Protein AF-A0A246GER0-F1 (afdb_monomer_lite)

Radius of gyration: 21.99 Å; chains: 1; bounding box: 50×28×62 Å

Secondary structure (DSSP, 8-state):
----SS--S-EEEEEEETTEEEEEEEEE-SSEEEEEEEEEEE-HHHHHHS--S-EEEEEEEEEEEEEEEEEEETTEEEEEEEEEEEEEEEEEEEPTTS--EEEEEEEEEEEEEEEEEEEE-TTS-EEEEEEEEEEEE--EEEEEEE--

Structure (mmCIF, N/CA/C/O backbone):
data_AF-A0A246GER0-F1
#
_entry.id   AF-A0A246GER0-F1
#
loop_
_atom_site.group_PDB
_atom_site.id
_atom_site.type_symbol
_atom_site.label_atom_id
_atom_site.label_alt_id
_atom_site.label_comp_id
_atom_site.label_asym_id
_atom_site.label_entity_id
_atom_site.label_seq_id
_atom_site.pdbx_PDB_ins_code
_atom_site.Cartn_x
_atom_site.Cartn_y
_atom_site.Cartn_z
_atom_site.occupancy
_atom_site.B_iso_or_equiv
_atom_site.auth_seq_id
_atom_site.auth_comp_id
_atom_site.auth_asym_id
_atom_site.auth_atom_id
_atom_site.pdbx_PDB_model_num
ATOM 1 N N . MET A 1 1 ? -10.339 4.337 -1.062 1.00 47.06 1 MET A N 1
ATOM 2 C CA . MET A 1 1 ? -11.388 3.747 -0.184 1.00 47.06 1 MET A CA 1
ATOM 3 C C . MET A 1 1 ? -12.325 4.827 0.354 1.00 47.06 1 MET A C 1
ATOM 5 O O . MET A 1 1 ? -11.843 5.894 0.707 1.00 47.06 1 MET A O 1
ATOM 9 N N . ASN A 1 2 ? -13.635 4.566 0.459 1.00 34.75 2 ASN A N 1
ATOM 10 C CA . ASN A 1 2 ? -14.576 5.517 1.072 1.00 34.75 2 ASN A CA 1
ATOM 11 C C . ASN A 1 2 ? -14.406 5.589 2.602 1.00 34.75 2 ASN A C 1
ATOM 13 O O . ASN A 1 2 ? -14.279 4.571 3.288 1.00 34.75 2 ASN A O 1
ATOM 17 N N . THR A 1 3 ? -14.441 6.804 3.150 1.00 39.03 3 THR A N 1
ATOM 18 C CA . THR A 1 3 ? -14.291 7.138 4.579 1.00 39.03 3 THR A CA 1
ATOM 19 C C . THR A 1 3 ? -15.618 7.072 5.345 1.00 39.03 3 THR A C 1
ATOM 21 O O . THR A 1 3 ? -15.909 7.913 6.194 1.00 39.03 3 THR A O 1
ATOM 24 N N . ILE A 1 4 ? -16.426 6.040 5.096 1.00 48.38 4 ILE A N 1
ATOM 25 C CA . ILE A 1 4 ? -17.645 5.786 5.876 1.00 48.38 4 ILE A CA 1
ATOM 26 C C . ILE A 1 4 ? -17.299 5.441 7.337 1.00 48.38 4 ILE A C 1
ATOM 28 O O . ILE A 1 4 ? -16.250 4.853 7.635 1.00 48.38 4 ILE A O 1
ATOM 32 N N . ASN A 1 5 ? -18.146 5.884 8.274 1.00 50.59 5 ASN A N 1
ATOM 33 C CA . ASN A 1 5 ? -17.900 5.758 9.718 1.00 50.59 5 ASN A CA 1
ATOM 34 C C . ASN A 1 5 ? -17.999 4.318 10.228 1.00 50.59 5 ASN A C 1
ATOM 36 O O . ASN A 1 5 ? -17.394 4.000 11.251 1.00 50.59 5 ASN A O 1
ATOM 40 N N . GLU A 1 6 ? -18.686 3.452 9.492 1.00 52.78 6 GLU A N 1
ATOM 41 C CA . GLU A 1 6 ? -18.837 2.041 9.799 1.00 52.78 6 GLU A CA 1
ATOM 42 C C . GLU A 1 6 ? -18.566 1.229 8.530 1.00 52.78 6 GLU A C 1
ATOM 44 O O . GLU A 1 6 ? -19.049 1.577 7.457 1.00 52.78 6 GLU A O 1
ATOM 49 N N . ALA A 1 7 ? -17.741 0.183 8.622 1.00 52.88 7 ALA A N 1
ATOM 50 C CA . ALA A 1 7 ? -17.635 -0.782 7.533 1.00 52.88 7 ALA A CA 1
ATOM 51 C C . ALA A 1 7 ? -18.950 -1.572 7.493 1.00 52.88 7 ALA A C 1
ATOM 53 O O . ALA A 1 7 ? -19.329 -2.166 8.506 1.00 52.88 7 ALA A O 1
ATOM 54 N N . GLU A 1 8 ? -19.661 -1.530 6.367 1.00 57.53 8 GLU A N 1
ATOM 55 C CA . GLU A 1 8 ? -21.028 -2.049 6.321 1.00 57.53 8 GLU A CA 1
ATOM 56 C C . GLU A 1 8 ? -21.084 -3.575 6.443 1.00 57.53 8 GLU A C 1
ATOM 58 O O . GLU A 1 8 ? -21.899 -4.058 7.218 1.00 57.53 8 GLU A O 1
ATOM 63 N N . ILE A 1 9 ? -20.212 -4.361 5.803 1.00 64.12 9 ILE A N 1
ATOM 64 C CA . ILE A 1 9 ? -20.283 -5.839 5.834 1.00 64.12 9 ILE A CA 1
ATOM 65 C C . ILE A 1 9 ? -18.871 -6.429 5.646 1.00 64.12 9 ILE A C 1
ATOM 67 O O . ILE A 1 9 ? -17.989 -5.762 5.093 1.00 64.12 9 ILE A O 1
ATOM 71 N N . GLU A 1 10 ? -18.625 -7.660 6.119 1.00 81.62 10 GLU A N 1
ATOM 72 C CA . GLU A 1 10 ? -17.451 -8.425 5.678 1.00 81.62 10 GLU A CA 1
ATOM 73 C C . GLU A 1 10 ? -17.445 -8.520 4.149 1.00 81.62 10 GLU A C 1
ATOM 75 O O . GLU A 1 10 ? -18.441 -8.891 3.532 1.00 81.62 10 GLU A O 1
ATOM 80 N N . LYS A 1 11 ? -16.324 -8.164 3.525 1.00 86.00 11 LYS A N 1
ATOM 81 C CA . LYS A 1 11 ? -16.230 -8.082 2.067 1.00 86.00 11 LYS A CA 1
ATOM 82 C C . LYS A 1 11 ? -14.901 -8.632 1.603 1.00 86.00 11 LYS A C 1
ATOM 84 O O . LYS A 1 11 ? -13.873 -8.310 2.191 1.00 86.00 11 LYS A O 1
ATOM 89 N N . THR A 1 12 ? -14.921 -9.437 0.550 1.00 91.25 12 THR A N 1
ATOM 90 C CA . THR A 1 12 ? -13.717 -9.825 -0.186 1.00 91.25 12 THR A CA 1
ATOM 91 C C . THR A 1 12 ? -13.872 -9.320 -1.609 1.00 91.25 12 THR A C 1
ATOM 93 O O . THR A 1 12 ? -14.857 -9.632 -2.268 1.00 91.25 12 THR A O 1
ATOM 96 N N . ASP A 1 13 ? -12.915 -8.518 -2.046 1.00 88.44 13 ASP A N 1
ATOM 97 C CA . ASP A 1 13 ? -12.836 -7.952 -3.382 1.00 88.44 13 ASP A CA 1
ATOM 98 C C . ASP A 1 13 ? -11.659 -8.603 -4.102 1.00 88.44 13 ASP A C 1
ATOM 100 O O . ASP A 1 13 ? -10.550 -8.632 -3.571 1.00 88.44 13 ASP A O 1
ATOM 104 N N . ILE A 1 14 ? -11.888 -9.126 -5.301 1.00 92.31 14 ILE A N 1
ATOM 105 C CA . ILE A 1 14 ? -10.836 -9.660 -6.166 1.00 92.31 14 ILE A CA 1
ATOM 106 C C . ILE A 1 14 ? -10.997 -8.973 -7.517 1.00 92.31 14 ILE A C 1
ATOM 108 O O . ILE A 1 14 ? -12.061 -9.041 -8.127 1.00 92.31 14 ILE A O 1
ATOM 112 N N . GLY A 1 15 ? -9.950 -8.290 -7.963 1.00 91.69 15 GLY A N 1
ATOM 113 C CA . GLY A 1 15 ? -9.873 -7.670 -9.276 1.00 91.69 15 GLY A CA 1
ATOM 114 C C . GLY A 1 15 ? -8.843 -8.393 -10.126 1.00 91.69 15 GLY A C 1
ATOM 115 O O . GLY A 1 15 ? -7.712 -8.602 -9.696 1.00 91.69 15 GLY A O 1
ATOM 116 N N . ILE A 1 16 ? -9.219 -8.760 -11.345 1.00 92.00 16 ILE A N 1
ATOM 117 C CA . ILE A 1 16 ? -8.296 -9.300 -12.343 1.00 92.00 16 ILE A CA 1
ATOM 118 C C . ILE A 1 16 ? -8.232 -8.294 -13.487 1.00 92.00 16 ILE A C 1
ATOM 120 O O . ILE A 1 16 ? -9.259 -7.812 -13.959 1.00 92.00 16 ILE A O 1
ATOM 124 N N . MET A 1 17 ? -7.020 -7.961 -13.911 1.00 90.12 17 MET A N 1
ATOM 125 C CA . MET A 1 17 ? -6.727 -7.052 -15.014 1.00 90.12 17 MET A CA 1
ATOM 126 C C . MET A 1 17 ? -5.785 -7.766 -15.987 1.00 90.12 17 MET A C 1
ATOM 128 O O . MET A 1 17 ? -5.026 -8.650 -15.595 1.00 90.12 17 MET A O 1
ATOM 132 N N . SER A 1 18 ? -5.756 -7.360 -17.255 1.00 88.56 18 SER A N 1
ATOM 133 C CA . SER A 1 18 ? -4.907 -8.011 -18.269 1.00 88.56 18 SER A CA 1
ATOM 134 C C . SER A 1 18 ? -3.409 -8.010 -17.927 1.00 88.56 18 SER A C 1
ATOM 136 O O . SER A 1 18 ? -2.665 -8.867 -18.392 1.00 88.56 18 SER A O 1
ATOM 138 N N . ILE A 1 19 ? -2.962 -7.046 -17.118 1.00 91.75 19 ILE A N 1
ATOM 139 C CA . ILE A 1 19 ? -1.559 -6.839 -16.728 1.00 91.75 19 ILE A CA 1
ATOM 140 C C . ILE A 1 19 ? -1.381 -6.758 -15.207 1.00 91.75 19 ILE A C 1
ATOM 142 O O . ILE A 1 19 ? -0.406 -6.188 -14.716 1.00 91.75 19 ILE A O 1
ATOM 146 N N . GLY A 1 20 ? -2.341 -7.262 -14.434 1.00 93.62 20 GLY A N 1
ATOM 147 C CA . GLY A 1 20 ? -2.292 -7.121 -12.987 1.00 93.62 20 GLY A CA 1
ATOM 148 C C . GLY A 1 20 ? -3.486 -7.719 -12.269 1.00 93.62 20 GLY A C 1
ATOM 149 O O . GLY A 1 20 ? -4.422 -8.225 -12.875 1.00 93.62 20 GLY A O 1
ATOM 150 N N . ALA A 1 21 ? -3.462 -7.639 -10.952 1.00 96.31 21 ALA A N 1
ATOM 151 C CA . ALA A 1 21 ? -4.559 -8.089 -10.116 1.00 96.31 21 ALA A CA 1
ATOM 152 C C . ALA A 1 21 ? -4.617 -7.256 -8.841 1.00 96.31 21 ALA A C 1
ATOM 154 O O . ALA A 1 21 ? -3.644 -6.607 -8.449 1.00 96.31 21 ALA A O 1
ATOM 155 N N . SER A 1 22 ? -5.763 -7.284 -8.181 1.00 95.88 22 SER A N 1
ATOM 156 C CA . SER A 1 22 ? -5.959 -6.696 -6.869 1.00 95.88 22 SER A CA 1
ATOM 157 C C . SER A 1 22 ? -6.757 -7.633 -5.979 1.00 95.88 22 SER A C 1
ATOM 159 O O . SER A 1 22 ? -7.578 -8.426 -6.437 1.00 95.88 22 SER A O 1
ATOM 161 N N . VAL A 1 23 ? -6.495 -7.554 -4.683 1.00 96.38 23 VAL A N 1
ATOM 162 C CA . VAL A 1 23 ? -7.257 -8.263 -3.666 1.00 96.38 23 VAL A CA 1
ATOM 163 C C . VAL A 1 23 ? -7.467 -7.342 -2.480 1.00 96.38 23 VAL A C 1
ATOM 165 O O . VAL A 1 23 ? -6.549 -6.679 -2.003 1.00 96.38 23 VAL A O 1
ATOM 168 N N . GLY A 1 24 ? -8.693 -7.293 -1.991 1.00 94.75 24 GLY A N 1
ATOM 169 C CA . GLY A 1 24 ? -9.050 -6.578 -0.785 1.00 94.75 24 GLY A CA 1
ATOM 170 C C . GLY A 1 24 ? -9.912 -7.441 0.107 1.00 94.75 24 GLY A C 1
ATOM 171 O O . GLY A 1 24 ? -10.702 -8.261 -0.356 1.00 94.75 24 GLY A O 1
ATOM 172 N N . LYS A 1 25 ? -9.763 -7.265 1.413 1.00 92.75 25 LYS A N 1
ATOM 173 C CA . LYS A 1 25 ? -10.614 -7.929 2.389 1.00 92.75 25 LYS A CA 1
ATOM 174 C C . LYS A 1 25 ? -10.928 -6.992 3.534 1.00 92.75 25 LYS A C 1
ATOM 176 O O . LYS A 1 25 ? -10.050 -6.328 4.074 1.00 92.75 25 LYS A O 1
ATOM 181 N N . THR A 1 26 ? -12.191 -6.976 3.920 1.00 92.94 26 THR A N 1
ATOM 182 C CA . THR A 1 26 ? -12.715 -6.290 5.092 1.00 92.94 26 THR A CA 1
ATOM 183 C C . THR A 1 26 ? -13.290 -7.325 6.035 1.00 92.94 26 THR A C 1
ATOM 185 O O . THR A 1 26 ? -14.174 -8.087 5.651 1.00 92.94 26 THR A O 1
ATOM 188 N N . LYS A 1 27 ? -12.794 -7.343 7.269 1.00 90.06 27 LYS A N 1
ATOM 189 C CA . LYS A 1 27 ? -13.301 -8.169 8.359 1.00 90.06 27 LYS A CA 1
ATOM 190 C C . LYS A 1 27 ? -13.860 -7.269 9.454 1.00 90.06 27 LYS A C 1
ATOM 192 O O . LYS A 1 27 ? -13.187 -6.327 9.881 1.00 90.06 27 LYS A O 1
ATOM 197 N N . LYS A 1 28 ? -15.088 -7.547 9.892 1.00 89.25 28 LYS A N 1
ATOM 198 C CA . LYS A 1 28 ? -15.787 -6.799 10.941 1.00 89.25 28 LYS A CA 1
ATOM 199 C C . LYS A 1 28 ? -16.027 -7.724 12.128 1.00 89.25 28 LYS A C 1
ATOM 201 O O . LYS A 1 28 ? -16.598 -8.794 11.991 1.00 89.25 28 LYS A O 1
ATOM 206 N N . TRP A 1 29 ? -15.612 -7.278 13.300 1.00 89.88 29 TRP A N 1
ATOM 207 C CA . TRP A 1 29 ? -15.990 -7.843 14.587 1.00 89.88 29 TRP A CA 1
ATOM 208 C C . TRP A 1 29 ? -16.954 -6.881 15.293 1.00 89.88 29 TRP A C 1
ATOM 210 O O . TRP A 1 29 ? -17.257 -5.803 14.785 1.00 89.88 29 TRP A O 1
ATOM 220 N N . LYS A 1 30 ? -17.414 -7.246 16.497 1.00 86.94 30 LYS A N 1
ATOM 221 C CA . LYS A 1 30 ? -18.418 -6.487 17.264 1.00 86.94 30 LYS A CA 1
ATOM 222 C C . LYS A 1 30 ? -18.093 -4.988 17.383 1.00 86.94 30 LYS A C 1
ATOM 224 O O . LYS A 1 30 ? -18.938 -4.158 17.071 1.00 86.94 30 LYS A O 1
ATOM 229 N N . ASN A 1 31 ? -16.856 -4.657 17.767 1.00 90.12 31 ASN A N 1
ATOM 230 C CA . ASN A 1 31 ? -16.409 -3.274 17.989 1.00 90.12 31 ASN A CA 1
ATOM 231 C C . ASN A 1 31 ? -15.191 -2.883 17.136 1.00 90.12 31 ASN A C 1
ATOM 233 O O . ASN A 1 31 ? -14.660 -1.787 17.287 1.00 90.12 31 ASN A O 1
ATOM 237 N N . THR A 1 32 ? -14.705 -3.755 16.255 1.00 91.88 32 THR A N 1
ATOM 238 C CA . THR A 1 32 ? -13.509 -3.494 1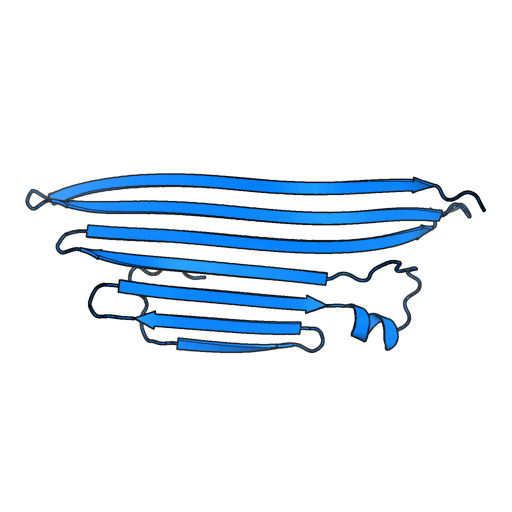5.444 1.00 91.88 32 THR A CA 1
ATOM 239 C C . THR A 1 32 ? -13.751 -3.856 13.991 1.00 91.88 32 THR A C 1
ATOM 241 O O . THR A 1 32 ? -14.505 -4.770 13.678 1.00 91.88 32 THR A O 1
ATOM 244 N N . SER A 1 33 ? -13.095 -3.1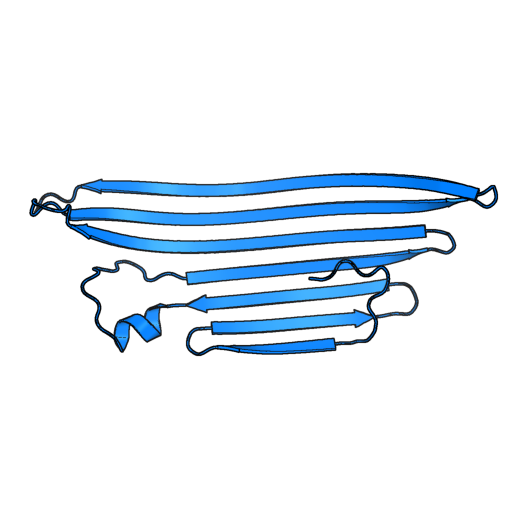54 13.078 1.00 92.38 33 SER A N 1
ATOM 245 C CA . SER A 1 33 ? -13.060 -3.516 11.665 1.00 92.38 33 SER A CA 1
ATOM 246 C C . SER A 1 33 ? -11.650 -3.347 11.135 1.00 92.38 33 SER A C 1
ATOM 248 O O . SER A 1 33 ? -11.017 -2.323 11.401 1.00 92.38 33 SER A O 1
ATOM 250 N N . PHE A 1 34 ? -11.190 -4.309 10.351 1.00 93.12 34 PHE A N 1
ATOM 251 C CA . PHE A 1 34 ? -9.940 -4.219 9.618 1.00 93.12 34 PHE A CA 1
ATOM 252 C C . PHE A 1 34 ? -10.228 -4.415 8.138 1.00 93.12 34 PHE A C 1
ATOM 254 O O . PHE A 1 34 ? -10.796 -5.436 7.751 1.00 93.12 34 PHE A O 1
ATOM 261 N N . SER A 1 35 ? -9.838 -3.447 7.320 1.00 94.12 35 SER A N 1
ATOM 262 C CA . SER A 1 35 ? -9.888 -3.566 5.868 1.00 94.12 35 SER A CA 1
ATOM 263 C C . SER A 1 35 ? -8.492 -3.408 5.310 1.00 94.12 35 SER A C 1
ATOM 265 O O . SER A 1 35 ? -7.782 -2.494 5.714 1.00 94.12 35 SER A O 1
ATOM 267 N N . PHE A 1 36 ? -8.129 -4.239 4.345 1.00 94.75 36 PHE A N 1
ATOM 268 C CA . PHE A 1 36 ? -6.966 -4.010 3.505 1.00 94.75 36 PHE A CA 1
ATOM 269 C C . PHE A 1 36 ? -7.341 -4.160 2.034 1.00 94.75 36 PHE A C 1
ATOM 271 O O . PHE A 1 36 ? -8.294 -4.858 1.692 1.00 94.75 36 PHE A O 1
ATOM 278 N N . ASN A 1 37 ? -6.591 -3.495 1.171 1.00 95.25 37 ASN A N 1
ATOM 279 C CA . ASN A 1 37 ? -6.647 -3.607 -0.273 1.00 95.25 37 ASN A CA 1
ATOM 280 C C . ASN A 1 37 ? -5.212 -3.588 -0.789 1.00 95.25 37 ASN A C 1
ATOM 282 O O . ASN A 1 37 ? -4.410 -2.791 -0.323 1.00 95.25 37 ASN A O 1
ATOM 286 N N . THR A 1 38 ? -4.864 -4.469 -1.711 1.00 96.44 38 THR A N 1
ATOM 287 C CA . THR A 1 38 ? -3.565 -4.450 -2.373 1.00 96.44 38 THR A CA 1
ATOM 288 C C . THR A 1 38 ? -3.729 -4.739 -3.851 1.00 96.44 38 THR A C 1
ATOM 290 O O . THR A 1 38 ? -4.634 -5.463 -4.262 1.00 96.44 38 THR A O 1
ATOM 293 N N . SER A 1 39 ? -2.864 -4.146 -4.663 1.00 96.56 39 SER A N 1
ATOM 294 C CA . SER A 1 39 ? -2.858 -4.318 -6.105 1.00 96.56 39 SER A CA 1
ATOM 295 C C . SER A 1 39 ? -1.440 -4.426 -6.635 1.00 96.56 39 SER A C 1
ATOM 297 O O . SER A 1 39 ? -0.490 -3.885 -6.067 1.00 96.56 39 SER A O 1
ATOM 299 N N . TYR A 1 40 ? -1.310 -5.147 -7.737 1.00 96.12 40 TYR A N 1
ATOM 300 C CA . TYR A 1 40 ? -0.067 -5.334 -8.453 1.00 96.12 40 TYR A CA 1
ATOM 301 C C . TYR A 1 40 ? -0.320 -5.190 -9.945 1.00 96.12 40 TYR A C 1
ATOM 303 O O . TYR A 1 40 ? -1.249 -5.795 -10.481 1.00 96.12 40 TYR A O 1
ATOM 311 N N . VAL A 1 41 ? 0.521 -4.412 -10.618 1.00 96.44 41 VAL A N 1
ATOM 312 C CA . VAL A 1 41 ? 0.471 -4.213 -12.066 1.00 96.44 41 VAL A CA 1
ATOM 313 C C . VAL A 1 41 ? 1.877 -4.347 -12.632 1.00 96.44 41 VAL A C 1
ATOM 315 O O . VAL A 1 41 ? 2.836 -3.790 -12.094 1.00 96.44 41 VAL A O 1
ATOM 318 N N . ASN A 1 42 ? 2.002 -5.076 -13.736 1.00 94.25 42 ASN A N 1
ATOM 319 C CA . ASN A 1 42 ? 3.252 -5.294 -14.444 1.00 94.25 42 ASN A CA 1
ATOM 320 C C . ASN A 1 42 ? 3.021 -5.219 -15.951 1.00 94.25 42 ASN A C 1
ATOM 322 O O . ASN A 1 42 ? 2.358 -6.076 -16.527 1.00 94.25 42 ASN A O 1
ATOM 326 N N . LEU A 1 43 ? 3.609 -4.213 -16.596 1.00 92.31 43 LEU A N 1
ATOM 327 C CA . LEU A 1 43 ? 3.434 -3.969 -18.025 1.00 92.31 43 LEU A CA 1
ATOM 328 C C . LEU A 1 43 ? 4.326 -4.861 -18.908 1.00 92.31 43 LEU A C 1
ATOM 330 O O . LEU A 1 43 ? 4.143 -4.904 -20.122 1.00 92.31 43 LEU A O 1
ATOM 334 N N . ASN A 1 44 ? 5.278 -5.595 -18.326 1.00 90.69 44 ASN A N 1
ATOM 335 C CA . ASN A 1 44 ? 6.226 -6.426 -19.072 1.00 90.69 44 ASN A CA 1
ATOM 336 C C . ASN A 1 44 ? 5.561 -7.441 -20.033 1.00 90.69 44 ASN A C 1
ATOM 338 O O . ASN A 1 44 ? 5.998 -7.525 -21.179 1.00 90.69 44 ASN A O 1
ATOM 342 N N . PRO A 1 45 ? 4.491 -8.174 -19.656 1.00 88.38 45 PRO A N 1
ATOM 343 C CA . PRO A 1 45 ? 3.818 -9.088 -20.581 1.00 88.38 45 PRO A CA 1
ATOM 344 C C . PRO A 1 45 ? 3.218 -8.371 -21.796 1.00 88.38 45 PRO A C 1
ATOM 346 O O . PRO A 1 45 ? 3.313 -8.874 -22.910 1.00 88.38 45 PRO A O 1
ATOM 349 N N . TYR A 1 46 ? 2.657 -7.175 -21.600 1.00 88.19 46 TYR A N 1
ATOM 350 C CA . TYR A 1 46 ? 2.085 -6.381 -22.686 1.00 88.19 46 TYR A CA 1
ATOM 351 C C . TYR A 1 46 ? 3.158 -5.922 -23.681 1.00 88.19 46 TYR A C 1
ATOM 353 O O . TYR A 1 46 ? 2.967 -6.052 -24.886 1.00 88.19 46 TYR A O 1
ATOM 361 N N . GLN A 1 47 ? 4.317 -5.474 -23.186 1.00 86.75 47 GLN A N 1
ATOM 362 C CA . GLN A 1 47 ? 5.440 -5.035 -24.029 1.00 86.75 47 GLN A CA 1
ATOM 363 C C . GLN A 1 47 ? 6.046 -6.168 -24.872 1.00 86.75 47 GLN A C 1
ATOM 365 O O . GLN A 1 47 ? 6.585 -5.917 -25.945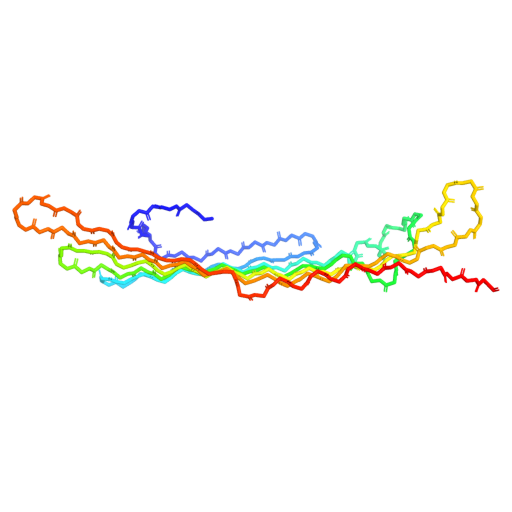 1.00 86.75 47 GLN A O 1
ATOM 370 N N . ARG A 1 48 ? 5.936 -7.426 -24.421 1.00 85.56 48 ARG A N 1
ATOM 371 C CA . ARG A 1 48 ? 6.352 -8.595 -25.216 1.00 85.56 48 ARG A CA 1
ATOM 372 C C . ARG A 1 48 ? 5.398 -8.907 -26.368 1.00 85.56 48 ARG A C 1
ATOM 374 O O . ARG A 1 48 ? 5.836 -9.459 -27.369 1.00 85.56 48 ARG A O 1
ATOM 381 N N . LEU A 1 49 ? 4.110 -8.599 -26.212 1.00 88.75 49 LEU A N 1
ATOM 382 C CA . LEU A 1 49 ? 3.083 -8.873 -27.222 1.00 88.75 49 LEU A CA 1
ATOM 383 C C . LEU A 1 49 ? 2.944 -7.728 -28.228 1.00 88.75 49 LEU A C 1
ATOM 385 O O . LEU A 1 49 ? 2.714 -7.971 -29.408 1.00 88.75 49 LEU A O 1
ATOM 389 N N . VAL A 1 50 ? 3.079 -6.486 -27.762 1.00 86.56 50 VAL A N 1
ATOM 390 C CA . VAL A 1 50 ? 2.948 -5.280 -28.581 1.00 86.56 50 VAL A CA 1
ATOM 391 C C . VAL A 1 50 ? 4.269 -4.527 -28.545 1.00 86.56 50 VAL A C 1
ATOM 393 O O . VAL A 1 50 ? 4.543 -3.772 -27.614 1.00 86.56 50 VAL A O 1
ATOM 396 N N . THR A 1 51 ? 5.088 -4.727 -29.575 1.00 78.06 51 THR A N 1
ATOM 397 C CA . THR A 1 51 ? 6.382 -4.053 -29.705 1.00 78.06 51 THR A CA 1
ATOM 398 C C . THR A 1 51 ? 6.177 -2.567 -29.981 1.00 78.06 51 THR A C 1
ATOM 400 O O . THR A 1 51 ? 5.671 -2.178 -31.037 1.00 78.06 51 THR A O 1
ATOM 403 N N . GLN A 1 52 ? 6.577 -1.730 -29.032 1.00 78.25 52 GLN A N 1
ATOM 404 C CA . GLN A 1 52 ? 6.576 -0.276 -29.169 1.00 78.25 52 GLN A CA 1
ATOM 405 C C . GLN A 1 52 ? 7.953 0.211 -29.634 1.00 78.25 52 GLN A C 1
ATOM 407 O O . GLN A 1 52 ? 8.963 -0.450 -29.410 1.00 78.25 52 GLN A O 1
ATOM 412 N N . ARG A 1 53 ? 8.023 1.409 -30.231 1.00 80.69 53 ARG A N 1
ATOM 413 C CA . ARG A 1 53 ? 9.296 2.116 -30.485 1.00 80.69 53 ARG A CA 1
ATOM 414 C C . ARG A 1 53 ? 9.834 2.768 -29.201 1.00 80.69 53 ARG A C 1
ATOM 416 O O . ARG A 1 53 ? 10.147 3.953 -29.188 1.00 80.69 53 ARG A O 1
ATOM 423 N N . ILE A 1 54 ? 9.849 2.012 -28.107 1.00 82.06 54 ILE A N 1
ATOM 424 C CA . ILE A 1 54 ? 10.372 2.420 -26.803 1.00 82.06 54 ILE A CA 1
ATOM 425 C C . ILE A 1 54 ? 11.320 1.317 -26.354 1.00 82.06 54 ILE A C 1
ATOM 427 O O . ILE A 1 54 ? 10.925 0.153 -26.293 1.00 82.06 54 ILE A O 1
ATOM 431 N N . ASP A 1 55 ? 12.555 1.689 -26.043 1.00 86.94 55 ASP A N 1
ATOM 432 C CA . ASP A 1 55 ? 13.565 0.756 -25.564 1.00 86.94 55 ASP A CA 1
ATOM 433 C C . ASP A 1 55 ? 13.489 0.657 -24.034 1.00 86.94 55 ASP A C 1
ATOM 435 O O . ASP A 1 55 ? 13.930 1.541 -23.296 1.00 86.94 55 ASP A O 1
ATOM 439 N N . TRP A 1 56 ? 12.822 -0.387 -23.544 1.00 87.50 56 TRP A N 1
ATOM 440 C CA . TRP A 1 56 ? 12.607 -0.611 -22.118 1.00 87.50 56 TRP A CA 1
ATOM 441 C C . TRP A 1 56 ? 13.722 -1.476 -21.526 1.00 87.50 56 TRP A C 1
ATOM 443 O O . TRP A 1 56 ? 13.773 -2.677 -21.777 1.00 87.50 56 TRP A O 1
ATOM 453 N N . ASN A 1 57 ? 14.511 -0.916 -20.609 1.00 88.12 57 ASN A N 1
ATOM 454 C CA . ASN A 1 57 ? 15.380 -1.716 -19.737 1.00 88.12 57 ASN A CA 1
ATOM 455 C C . ASN A 1 57 ? 14.549 -2.468 -18.681 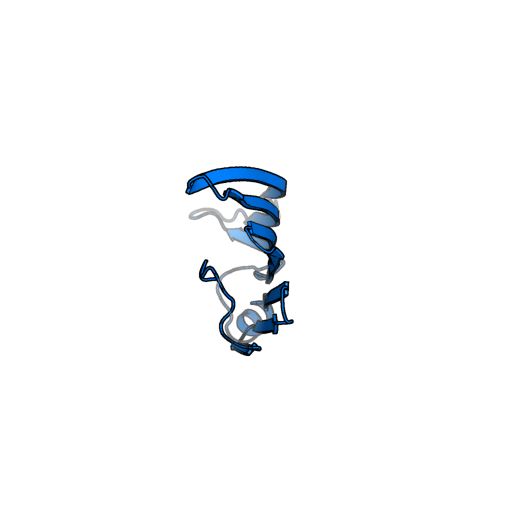1.00 88.12 57 ASN A C 1
ATOM 457 O O . ASN A 1 57 ? 14.838 -3.607 -18.315 1.00 88.12 57 ASN A O 1
ATOM 461 N N . LYS A 1 58 ? 13.503 -1.807 -18.164 1.00 90.69 58 LYS A N 1
ATOM 462 C CA . LYS A 1 58 ? 12.522 -2.366 -17.232 1.00 90.69 58 LYS A CA 1
ATOM 463 C C . LYS A 1 58 ? 11.153 -1.709 -17.463 1.00 90.69 58 LYS A C 1
ATOM 465 O O . LYS A 1 58 ? 10.966 -0.554 -17.067 1.00 90.69 58 LYS A O 1
ATOM 470 N N . PRO A 1 59 ? 10.178 -2.432 -18.046 1.00 91.75 59 PRO A N 1
ATOM 471 C CA . PRO A 1 59 ? 8.808 -1.949 -18.177 1.00 91.75 59 PRO A CA 1
ATOM 472 C C . PRO A 1 59 ? 8.189 -1.556 -16.833 1.00 91.75 59 PRO A C 1
ATOM 474 O O . PRO A 1 59 ? 8.560 -2.087 -15.783 1.00 91.75 59 PRO A O 1
ATOM 477 N N . TYR A 1 60 ? 7.219 -0.641 -16.881 1.00 92.12 60 TYR A N 1
ATOM 478 C CA . TYR A 1 60 ? 6.550 -0.133 -15.687 1.00 92.12 60 TYR A CA 1
ATOM 479 C C . TYR A 1 60 ? 5.938 -1.258 -14.841 1.00 92.12 60 TYR A C 1
ATOM 481 O O . TYR A 1 60 ? 5.202 -2.118 -15.334 1.00 92.12 60 TYR A O 1
ATOM 489 N N . GLN A 1 61 ? 6.225 -1.214 -13.545 1.00 94.94 61 GLN A N 1
ATOM 490 C CA . GLN A 1 61 ? 5.705 -2.128 -12.539 1.00 94.94 61 GLN A CA 1
ATOM 491 C C . GLN A 1 61 ? 5.321 -1.323 -11.303 1.00 94.94 61 GLN A C 1
ATOM 493 O O . GLN A 1 61 ? 6.114 -0.500 -10.840 1.00 94.94 61 GLN A O 1
ATOM 498 N N . THR A 1 62 ? 4.146 -1.596 -10.743 1.00 96.00 62 THR A N 1
ATOM 499 C CA . THR A 1 62 ? 3.692 -0.987 -9.492 1.00 96.00 62 THR A CA 1
ATOM 500 C C . THR A 1 62 ? 3.073 -2.015 -8.551 1.00 96.00 62 THR A C 1
ATOM 502 O O . THR A 1 62 ? 2.508 -3.026 -8.975 1.00 96.00 62 THR A O 1
ATOM 505 N N . PHE A 1 63 ? 3.226 -1.760 -7.261 1.00 95.75 63 PHE A N 1
ATOM 506 C CA . PHE A 1 63 ? 2.618 -2.485 -6.164 1.00 95.75 63 PHE A CA 1
ATOM 507 C C . PHE A 1 63 ? 2.069 -1.469 -5.166 1.00 95.75 63 PHE A C 1
ATOM 509 O O . PHE A 1 63 ? 2.818 -0.653 -4.634 1.00 95.75 63 PHE A O 1
ATOM 516 N N . GLY A 1 64 ? 0.771 -1.542 -4.898 1.00 95.81 64 GLY A N 1
ATOM 517 C CA . GLY A 1 64 ? 0.085 -0.661 -3.962 1.00 95.81 64 GLY A CA 1
ATOM 518 C C . GLY A 1 64 ? -0.618 -1.452 -2.870 1.00 95.81 64 GLY A C 1
ATOM 519 O O . GLY A 1 64 ? -1.091 -2.569 -3.093 1.00 95.81 64 GLY A O 1
ATOM 520 N N . GLY A 1 65 ? -0.715 -0.869 -1.684 1.00 95.75 65 GLY A N 1
ATOM 521 C CA . GLY A 1 65 ? -1.443 -1.435 -0.561 1.00 95.75 65 GLY A CA 1
ATOM 522 C C . GLY A 1 65 ? -2.041 -0.351 0.323 1.00 95.75 65 GLY A C 1
ATOM 523 O O . GLY A 1 65 ? -1.401 0.642 0.637 1.00 95.75 65 GLY A O 1
ATOM 524 N N . GLU A 1 66 ? -3.267 -0.548 0.768 1.00 95.62 66 GLU A N 1
ATOM 525 C CA . GLU A 1 66 ? -3.957 0.319 1.708 1.00 95.62 66 GLU A CA 1
ATOM 526 C C . GLU A 1 66 ? -4.558 -0.549 2.803 1.00 95.62 66 GLU A C 1
ATOM 528 O O . GLU A 1 66 ? -5.065 -1.641 2.552 1.00 95.62 66 GLU A O 1
ATOM 533 N N . SER A 1 67 ? -4.525 -0.076 4.039 1.00 95.38 67 SER A N 1
ATOM 534 C CA . SER A 1 67 ? -5.228 -0.708 5.140 1.00 95.38 67 SER A CA 1
ATOM 535 C C . SER A 1 67 ? -5.820 0.333 6.070 1.00 95.38 67 SER A C 1
ATOM 537 O O . SER A 1 67 ? -5.280 1.421 6.262 1.00 95.38 67 SER A O 1
ATOM 539 N N . ILE A 1 68 ? -6.968 -0.002 6.641 1.00 95.25 68 ILE A N 1
ATOM 540 C CA . ILE A 1 68 ? -7.641 0.805 7.640 1.00 95.25 68 ILE A CA 1
ATOM 541 C C . ILE A 1 68 ? -8.114 -0.089 8.773 1.00 95.25 68 ILE A C 1
ATOM 543 O O . ILE A 1 68 ? -8.881 -1.036 8.596 1.00 95.25 68 ILE A O 1
ATOM 547 N N . PHE A 1 69 ? -7.661 0.246 9.965 1.00 94.31 69 PHE A N 1
ATOM 548 C CA . PHE A 1 69 ? -8.144 -0.315 11.204 1.00 94.31 69 PHE A CA 1
ATOM 549 C C . PHE A 1 69 ? -9.077 0.696 11.863 1.00 94.31 69 PHE A C 1
ATOM 551 O O . PHE A 1 69 ? -8.746 1.874 11.991 1.00 94.31 69 PHE A O 1
ATOM 558 N N . ARG A 1 70 ? -10.257 0.245 12.283 1.00 93.62 70 ARG A N 1
ATOM 559 C CA . ARG A 1 70 ? -11.204 1.055 13.052 1.00 93.62 70 ARG A CA 1
ATOM 560 C C . ARG A 1 70 ? -11.590 0.301 14.312 1.00 93.62 70 ARG A C 1
ATOM 562 O O . ARG A 1 70 ? -11.922 -0.880 14.240 1.00 93.62 70 ARG A O 1
ATOM 569 N N . LYS A 1 71 ? -11.592 0.988 15.447 1.00 93.81 71 LYS A N 1
ATOM 570 C CA . LYS A 1 71 ? -12.066 0.463 16.728 1.00 93.81 71 LYS A CA 1
ATOM 571 C C . LYS A 1 71 ? -13.094 1.427 17.299 1.00 93.81 71 LYS A C 1
ATOM 573 O O . LYS A 1 71 ? -12.772 2.581 17.564 1.00 93.81 71 LYS A O 1
ATOM 578 N N . LYS A 1 72 ? -14.320 0.948 17.464 1.00 92.94 72 LYS A N 1
ATOM 579 C CA . LYS A 1 72 ? -15.402 1.641 18.155 1.00 92.94 72 LYS A CA 1
ATOM 580 C C . LYS A 1 72 ? -15.246 1.425 19.660 1.00 92.94 72 LYS A C 1
ATOM 582 O O . LYS A 1 72 ? -15.000 0.311 20.116 1.00 92.94 72 LYS A O 1
ATOM 587 N N . GLU A 1 73 ? -15.385 2.503 20.407 1.00 88.81 73 GLU A N 1
ATOM 588 C CA . GLU A 1 73 ? -15.467 2.531 21.865 1.00 88.81 73 GLU A CA 1
ATOM 589 C C . GLU A 1 73 ? -16.834 3.114 22.246 1.00 88.81 73 GLU A C 1
ATOM 591 O O . GLU A 1 73 ? -17.505 3.696 21.392 1.00 88.81 73 GLU A O 1
ATOM 596 N N . ASP A 1 74 ? -17.258 2.967 23.501 1.00 87.31 74 ASP A N 1
ATOM 597 C CA . ASP A 1 74 ? -18.636 3.284 23.919 1.00 87.31 74 ASP A CA 1
ATOM 598 C C . ASP A 1 74 ? -19.076 4.694 23.513 1.00 87.31 74 ASP A C 1
ATOM 600 O O . ASP A 1 74 ? -20.169 4.883 22.985 1.00 87.31 74 ASP A O 1
ATOM 604 N N . ASN A 1 75 ? -18.170 5.665 23.642 1.00 88.88 75 ASN A N 1
ATOM 605 C CA . ASN A 1 75 ? -18.396 7.041 23.220 1.00 88.88 75 ASN A CA 1
ATOM 606 C C . ASN A 1 75 ? -17.322 7.546 22.247 1.00 88.88 75 ASN A C 1
ATOM 608 O O . ASN A 1 75 ? -17.003 8.735 22.233 1.00 88.88 75 ASN A O 1
ATOM 612 N N . GLY A 1 76 ? -16.713 6.672 21.447 1.00 91.31 76 GLY A N 1
ATOM 613 C CA . GLY A 1 76 ? -15.608 7.092 20.592 1.00 91.31 76 GLY A CA 1
ATOM 614 C C . GLY A 1 76 ? -15.274 6.151 19.450 1.00 91.31 76 GLY A C 1
ATOM 615 O O . GLY A 1 76 ? -15.845 5.076 19.289 1.00 91.31 76 GLY A O 1
ATOM 616 N N . ILE A 1 77 ? -14.336 6.585 18.618 1.00 94.50 77 ILE A N 1
ATOM 617 C CA . ILE A 1 77 ? -13.788 5.782 17.536 1.00 94.50 77 ILE A CA 1
ATOM 618 C C . ILE A 1 77 ? -12.323 6.133 17.305 1.00 94.50 77 ILE A C 1
ATOM 620 O O . ILE A 1 77 ? -11.952 7.298 17.159 1.00 94.50 77 ILE A O 1
ATOM 624 N N . PHE A 1 78 ? -11.502 5.096 17.235 1.00 94.62 78 PHE A N 1
ATOM 625 C CA . PHE A 1 78 ? -10.132 5.153 16.759 1.00 94.62 78 PHE A CA 1
ATOM 626 C C . PHE A 1 78 ? -10.077 4.689 15.302 1.00 94.62 78 PHE A C 1
ATOM 628 O O . PHE A 1 78 ? -10.688 3.673 14.956 1.00 94.62 78 PHE A O 1
ATOM 635 N N . LYS A 1 79 ? -9.347 5.411 14.450 1.00 95.94 79 LYS A N 1
ATOM 636 C CA . LYS A 1 79 ? -9.088 5.054 13.051 1.00 95.94 79 LYS A CA 1
ATOM 637 C C . LYS A 1 79 ? -7.588 5.156 12.777 1.00 95.94 79 LYS A C 1
ATOM 639 O O . LYS A 1 79 ? -7.006 6.217 12.972 1.00 95.94 79 LYS A O 1
ATOM 644 N N . LEU A 1 80 ? -6.994 4.077 12.281 1.00 95.56 80 LEU A N 1
ATOM 645 C CA . LEU A 1 80 ? -5.615 4.024 11.802 1.00 95.56 80 LEU A CA 1
ATOM 646 C C . LEU A 1 80 ? -5.629 3.636 10.327 1.00 95.56 80 LEU A C 1
ATOM 648 O O . LEU A 1 80 ? -6.143 2.580 9.974 1.00 95.56 80 LEU A O 1
ATOM 652 N N . TYR A 1 81 ? -5.073 4.488 9.481 1.00 95.81 81 TYR A N 1
ATOM 653 C CA . TYR A 1 81 ? -4.939 4.308 8.046 1.00 95.81 81 TYR A CA 1
ATOM 654 C C . TYR A 1 81 ? -3.463 4.194 7.674 1.00 95.81 81 TYR A C 1
ATOM 656 O O . TYR A 1 81 ? -2.644 4.995 8.123 1.00 95.81 81 TYR A O 1
ATOM 664 N N . VAL A 1 82 ? -3.130 3.215 6.841 1.00 95.25 82 VAL A N 1
ATOM 665 C CA . VAL A 1 82 ? -1.781 2.995 6.317 1.00 95.25 82 VAL A CA 1
ATOM 666 C C . VAL A 1 82 ? -1.889 2.767 4.819 1.00 95.25 82 VAL A C 1
ATOM 668 O O . VAL A 1 82 ? -2.660 1.913 4.392 1.00 95.25 82 VAL A O 1
ATOM 671 N N . ALA A 1 83 ? -1.107 3.493 4.031 1.00 95.06 83 ALA A N 1
ATOM 672 C CA . ALA A 1 83 ? -0.995 3.304 2.593 1.00 95.06 83 ALA A CA 1
ATOM 673 C C . ALA A 1 83 ? 0.474 3.176 2.188 1.00 95.06 83 ALA A C 1
ATOM 675 O O . ALA A 1 83 ? 1.333 3.908 2.677 1.00 95.06 83 ALA A O 1
ATOM 676 N N . LEU A 1 84 ? 0.751 2.235 1.300 1.00 93.81 84 LEU A N 1
ATOM 677 C CA . LEU A 1 84 ? 2.055 1.947 0.730 1.00 93.81 84 LEU A CA 1
ATOM 678 C C . LEU A 1 84 ? 1.933 1.918 -0.792 1.00 93.81 84 LEU A C 1
ATOM 680 O O . LEU A 1 84 ? 0.987 1.352 -1.334 1.00 93.81 84 LEU A O 1
ATOM 684 N N . ASP A 1 85 ? 2.890 2.532 -1.470 1.00 93.75 85 ASP A N 1
ATOM 685 C CA . ASP A 1 85 ? 2.959 2.575 -2.927 1.00 93.75 85 ASP A CA 1
ATOM 686 C C . ASP A 1 85 ? 4.409 2.384 -3.363 1.00 93.75 85 ASP A C 1
ATOM 688 O O . ASP A 1 85 ? 5.321 3.050 -2.872 1.00 93.75 85 ASP A O 1
ATOM 692 N N . TYR A 1 86 ? 4.624 1.444 -4.271 1.00 94.00 86 TYR A N 1
ATOM 693 C CA . TYR A 1 86 ? 5.900 1.191 -4.909 1.00 94.00 86 TYR A CA 1
ATOM 694 C C . TYR A 1 86 ? 5.700 1.208 -6.411 1.00 94.00 86 TYR A C 1
ATOM 696 O O . TYR A 1 86 ? 4.901 0.440 -6.930 1.00 94.00 86 TYR A O 1
ATOM 704 N N . SER A 1 87 ? 6.491 1.993 -7.129 1.00 94.00 87 SER A N 1
ATOM 705 C CA . SER A 1 87 ? 6.517 1.950 -8.588 1.00 94.00 87 SER A CA 1
ATOM 706 C C . SER A 1 87 ? 7.940 2.003 -9.117 1.00 94.00 87 SER A C 1
ATOM 708 O O . SER A 1 87 ? 8.848 2.562 -8.500 1.00 94.00 87 SER A O 1
ATOM 710 N N . SER A 1 88 ? 8.164 1.363 -10.262 1.00 94.00 88 SER A N 1
ATOM 711 C CA . SER A 1 88 ? 9.461 1.380 -10.924 1.00 94.00 88 SER A CA 1
ATOM 712 C C . SER A 1 88 ? 9.332 1.284 -12.434 1.00 94.00 88 SER A C 1
ATOM 714 O O . SER A 1 88 ? 8.519 0.505 -12.931 1.00 94.00 88 SER A O 1
ATOM 716 N N . PHE A 1 89 ? 10.176 2.024 -13.145 1.00 93.06 89 PHE A N 1
ATOM 717 C CA . PHE A 1 89 ? 10.402 1.868 -14.578 1.00 93.06 89 PHE A CA 1
ATOM 718 C C . PHE A 1 89 ? 11.818 2.311 -14.952 1.00 93.06 89 PHE A C 1
ATOM 720 O O . PHE A 1 89 ? 12.458 3.064 -14.214 1.00 93.06 89 PHE A O 1
ATOM 727 N N . ASP A 1 90 ? 12.296 1.838 -16.098 1.00 91.88 90 ASP A N 1
ATOM 728 C CA . ASP A 1 90 ? 13.589 2.193 -16.676 1.00 91.88 90 ASP A CA 1
ATOM 729 C C . ASP A 1 90 ? 13.514 2.056 -18.201 1.00 91.88 90 ASP A C 1
ATOM 731 O O . ASP A 1 90 ? 13.180 0.984 -18.714 1.00 91.88 90 ASP A O 1
ATOM 735 N N . LEU A 1 91 ? 13.787 3.140 -18.918 1.00 89.81 91 LEU A N 1
ATOM 736 C CA . LEU A 1 91 ? 13.735 3.197 -20.374 1.00 89.81 91 LEU A CA 1
ATOM 737 C C . LEU A 1 91 ? 14.884 4.029 -20.937 1.00 89.81 91 LEU A C 1
ATOM 739 O O . LEU A 1 91 ? 15.378 4.954 -20.292 1.00 89.81 91 LEU A O 1
ATOM 743 N N . ASN A 1 92 ? 15.263 3.720 -22.166 1.00 87.69 92 ASN A N 1
ATOM 744 C CA . ASN A 1 92 ? 16.160 4.517 -22.979 1.00 87.69 92 ASN A CA 1
ATOM 745 C C . ASN A 1 92 ? 15.310 5.367 -23.927 1.00 87.69 92 ASN A C 1
ATOM 747 O O . ASN A 1 92 ? 14.493 4.856 -24.697 1.00 87.69 92 ASN A O 1
ATOM 751 N N . GLN A 1 93 ? 15.474 6.682 -23.844 1.00 81.56 93 GLN A N 1
ATOM 752 C CA . GLN A 1 93 ? 14.812 7.632 -24.722 1.00 81.56 93 GLN A CA 1
ATOM 753 C C . GLN A 1 93 ? 15.843 8.236 -25.667 1.00 81.56 93 GLN A C 1
ATOM 755 O O . GLN A 1 93 ? 16.827 8.823 -25.222 1.00 81.56 93 GLN A O 1
ATOM 760 N N . ILE A 1 94 ? 15.594 8.119 -26.967 1.00 78.44 94 ILE A N 1
ATOM 761 C CA . ILE A 1 94 ? 16.371 8.835 -27.978 1.00 78.44 94 ILE A CA 1
ATOM 762 C C . ILE A 1 94 ? 15.882 10.281 -27.989 1.00 78.44 94 ILE A C 1
ATOM 764 O O . ILE A 1 94 ? 14.676 10.542 -28.052 1.00 78.44 94 ILE A O 1
ATOM 768 N N . GLU A 1 95 ? 16.810 11.221 -27.882 1.00 74.75 95 GLU A N 1
ATOM 769 C CA . GLU A 1 95 ? 16.488 12.640 -27.942 1.00 74.75 95 GLU A CA 1
ATOM 770 C C . GLU A 1 95 ? 16.044 13.045 -29.361 1.00 74.75 95 GLU A C 1
ATOM 772 O O . GLU A 1 95 ? 16.586 12.597 -30.372 1.00 74.75 95 GLU A O 1
ATOM 777 N N . ILE A 1 96 ? 14.998 13.872 -29.448 1.00 72.00 96 ILE A N 1
ATOM 778 C CA . ILE A 1 96 ? 14.394 14.254 -30.730 1.00 72.00 96 ILE A CA 1
ATOM 779 C C . ILE A 1 96 ? 15.402 15.098 -31.516 1.00 72.00 96 ILE A C 1
ATOM 781 O O . ILE A 1 96 ? 15.781 16.180 -31.078 1.00 72.00 96 ILE A O 1
ATOM 785 N N . GLY A 1 97 ? 15.804 14.614 -32.692 1.00 72.31 97 GLY A N 1
ATOM 786 C CA . GLY A 1 97 ? 16.761 15.304 -33.560 1.00 72.31 97 GLY A CA 1
ATOM 787 C C . GLY A 1 97 ? 18.231 14.955 -33.304 1.00 72.31 97 GLY A C 1
ATOM 788 O O . GLY A 1 97 ? 19.093 15.518 -33.975 1.00 72.31 97 GLY A O 1
ATOM 789 N N . THR A 1 98 ? 18.535 14.017 -32.398 1.00 68.50 98 THR A N 1
ATOM 790 C CA . THR A 1 98 ? 19.890 13.471 -32.206 1.00 68.50 98 THR A CA 1
ATOM 791 C C . THR A 1 98 ? 19.874 11.933 -32.239 1.00 68.50 98 THR A C 1
ATOM 793 O O . THR A 1 98 ? 18.816 11.307 -32.265 1.00 68.50 98 THR A O 1
ATOM 796 N N . LEU A 1 99 ? 21.054 11.300 -32.276 1.00 71.81 99 LEU A N 1
ATOM 797 C CA . LEU A 1 99 ? 21.217 9.844 -32.095 1.00 71.81 99 LEU A CA 1
ATOM 798 C C . LEU A 1 99 ? 21.613 9.480 -30.652 1.00 71.81 99 LEU A C 1
ATOM 800 O O . LEU A 1 99 ? 22.031 8.356 -30.382 1.00 71.81 99 LEU A O 1
ATOM 804 N N . ILE A 1 100 ? 21.520 10.432 -29.720 1.00 73.62 100 ILE A N 1
ATOM 805 C CA . ILE A 1 100 ? 21.986 10.250 -28.346 1.00 73.62 100 ILE A CA 1
ATOM 806 C C . ILE A 1 100 ? 20.878 9.587 -27.526 1.00 73.62 100 ILE A C 1
ATOM 808 O O . ILE A 1 100 ? 19.747 10.075 -27.458 1.00 73.62 100 ILE A O 1
ATOM 812 N N . SER A 1 101 ? 21.223 8.469 -26.885 1.00 77.56 101 SER A N 1
ATOM 813 C CA . SER A 1 101 ? 20.336 7.752 -25.974 1.00 77.56 101 SER A CA 1
ATOM 814 C C . SER A 1 101 ? 20.479 8.290 -24.551 1.00 77.56 101 SER A C 1
ATOM 816 O O . SER A 1 101 ? 21.579 8.375 -23.992 1.00 77.56 101 SER A O 1
ATOM 818 N N . LYS A 1 102 ? 19.346 8.649 -23.948 1.00 82.06 102 LYS A N 1
ATOM 819 C CA . LYS A 1 102 ? 19.242 9.090 -22.561 1.00 82.06 102 LYS A CA 1
ATOM 820 C C . LYS A 1 102 ? 18.446 8.068 -21.769 1.00 82.06 102 LYS A C 1
ATOM 822 O O . LYS A 1 102 ? 17.244 7.899 -21.971 1.00 82.06 102 LYS A O 1
ATOM 827 N N . ARG A 1 103 ? 19.103 7.430 -20.805 1.00 86.25 103 ARG A N 1
ATOM 828 C CA . ARG A 1 103 ? 18.438 6.515 -19.880 1.00 86.25 103 ARG A CA 1
ATOM 829 C C . ARG A 1 103 ? 17.678 7.297 -18.817 1.00 86.25 103 ARG A C 1
ATOM 831 O O . ARG A 1 103 ? 18.268 8.132 -18.127 1.00 86.25 103 ARG A O 1
ATOM 838 N N . ILE A 1 104 ? 16.390 7.003 -18.682 1.00 86.12 104 ILE A N 1
ATOM 839 C CA . ILE A 1 104 ? 15.474 7.573 -17.698 1.00 86.12 104 ILE A CA 1
ATOM 840 C C . ILE A 1 104 ? 14.870 6.424 -16.910 1.00 86.12 104 ILE A C 1
ATOM 842 O O . ILE A 1 104 ? 14.169 5.571 -17.451 1.00 86.12 104 ILE A O 1
ATOM 846 N N . GLY A 1 105 ? 15.085 6.434 -15.604 1.00 87.38 105 GLY A N 1
ATOM 847 C CA . GLY A 1 105 ? 14.380 5.529 -14.718 1.00 87.38 105 GLY A CA 1
ATOM 848 C C . GLY A 1 105 ? 13.900 6.234 -13.474 1.00 87.38 105 GLY A C 1
ATOM 849 O O . GLY A 1 105 ? 14.462 7.240 -13.033 1.00 87.38 105 GLY A O 1
ATOM 850 N N . ASN A 1 106 ? 12.837 5.678 -12.914 1.00 88.81 106 ASN A N 1
ATOM 851 C CA . ASN A 1 106 ? 12.320 6.076 -11.627 1.00 88.81 106 ASN A CA 1
ATOM 852 C C . ASN A 1 106 ? 12.085 4.831 -10.785 1.00 88.81 106 ASN A C 1
ATOM 854 O O . ASN A 1 106 ? 11.560 3.822 -11.252 1.00 88.81 106 ASN A O 1
ATOM 858 N N . GLN A 1 107 ? 12.477 4.924 -9.525 1.00 90.12 107 GLN A N 1
ATOM 859 C CA . GLN A 1 107 ? 11.980 4.053 -8.478 1.00 90.12 107 GLN A CA 1
ATOM 860 C C . GLN A 1 107 ? 11.355 4.961 -7.442 1.00 90.12 107 GLN A C 1
ATOM 862 O O . GLN A 1 107 ? 12.024 5.890 -6.986 1.00 90.12 107 GLN A O 1
ATOM 867 N N . ASN A 1 108 ? 10.104 4.680 -7.106 1.00 88.12 108 ASN A N 1
ATOM 868 C CA . ASN A 1 108 ? 9.351 5.364 -6.081 1.00 88.12 108 ASN A CA 1
ATOM 869 C C . ASN A 1 108 ? 8.913 4.351 -5.025 1.00 88.12 108 ASN A C 1
ATOM 871 O O . ASN A 1 108 ? 8.484 3.242 -5.337 1.00 88.12 108 ASN A O 1
ATOM 875 N N . ASN A 1 109 ? 9.050 4.740 -3.767 1.00 91.25 109 ASN A N 1
ATOM 876 C CA . ASN A 1 109 ? 8.551 3.996 -2.626 1.00 91.25 109 ASN A CA 1
ATOM 877 C C . ASN A 1 109 ? 8.024 5.021 -1.634 1.00 91.25 109 ASN A C 1
ATOM 879 O O . ASN A 1 109 ? 8.819 5.825 -1.140 1.00 91.25 109 ASN A O 1
ATOM 883 N N . ASN A 1 110 ? 6.715 4.978 -1.407 1.00 91.06 110 ASN A N 1
ATOM 884 C CA . ASN A 1 110 ? 5.934 5.887 -0.593 1.00 91.06 110 ASN A CA 1
ATOM 885 C C . ASN A 1 110 ? 5.239 5.116 0.530 1.00 91.06 110 ASN A C 1
ATOM 887 O O . ASN A 1 110 ? 4.556 4.124 0.285 1.00 91.06 110 ASN A O 1
ATOM 891 N N . LEU A 1 111 ? 5.377 5.605 1.762 1.00 92.75 111 LEU A N 1
ATOM 892 C CA . LEU A 1 111 ? 4.638 5.113 2.927 1.00 92.75 111 LEU A CA 1
ATOM 893 C C . LEU A 1 111 ? 3.915 6.277 3.602 1.00 92.75 111 LEU A C 1
ATOM 895 O O . LEU A 1 111 ? 4.558 7.234 4.034 1.00 92.75 111 LEU A O 1
ATOM 899 N N . TYR A 1 112 ? 2.599 6.166 3.737 1.00 93.75 112 TYR A N 1
ATOM 900 C CA . TYR A 1 112 ? 1.734 7.123 4.413 1.00 93.75 112 TYR A CA 1
ATOM 901 C C . TYR A 1 112 ? 1.014 6.455 5.582 1.00 93.75 112 TYR A C 1
ATOM 903 O O . TYR A 1 112 ? 0.465 5.363 5.448 1.00 93.75 112 TYR A O 1
ATOM 911 N N . LEU A 1 113 ? 0.990 7.127 6.728 1.00 94.62 113 LEU A N 1
ATOM 912 C CA . LEU A 1 113 ? 0.265 6.689 7.912 1.00 94.62 113 LEU A CA 1
ATOM 913 C C . LEU A 1 113 ? -0.544 7.861 8.465 1.00 94.62 113 LEU A C 1
ATOM 915 O O . LEU A 1 113 ? -0.024 8.960 8.636 1.00 94.62 113 LEU A O 1
ATOM 919 N N . ASN A 1 114 ? -1.814 7.623 8.773 1.00 95.75 114 ASN A N 1
ATOM 920 C CA . ASN A 1 114 ? -2.703 8.576 9.427 1.00 95.75 114 ASN A CA 1
ATOM 921 C C . ASN A 1 114 ? -3.419 7.892 10.591 1.00 95.75 114 ASN A C 1
ATOM 923 O O . ASN A 1 114 ? -3.938 6.791 10.452 1.00 95.75 114 ASN A O 1
ATOM 927 N N . SER A 1 115 ? -3.452 8.544 11.742 1.00 95.44 115 SER A N 1
ATOM 928 C CA . SER A 1 115 ? -4.138 8.065 12.934 1.00 95.44 115 SER A CA 1
ATOM 929 C C . SER A 1 115 ? -5.052 9.160 13.459 1.00 95.44 115 SER A C 1
ATOM 931 O O . SER A 1 115 ? -4.673 10.329 13.494 1.00 95.44 115 SER A O 1
ATOM 933 N N . SER A 1 116 ? -6.262 8.798 13.867 1.00 95.62 116 SER A N 1
ATOM 934 C CA . SER A 1 116 ? -7.215 9.725 14.469 1.00 95.62 116 SER A CA 1
ATOM 935 C C . SER A 1 116 ? -8.043 9.046 15.553 1.00 95.62 116 SER A C 1
ATOM 937 O O . SER A 1 116 ? -8.408 7.874 15.457 1.00 95.62 116 SER A O 1
ATOM 939 N N . TYR A 1 117 ? -8.355 9.805 16.593 1.00 94.62 117 TYR A N 1
ATOM 940 C CA . TYR A 1 117 ? -9.216 9.413 17.691 1.00 94.62 117 TYR A CA 1
ATOM 941 C C . TYR A 1 117 ? -10.271 10.487 17.908 1.00 94.62 117 TYR A C 1
ATOM 943 O O . TYR A 1 117 ? -9.962 11.674 18.017 1.00 94.62 117 TYR A O 1
ATOM 951 N N . LYS A 1 118 ? -11.528 10.061 17.976 1.00 94.50 118 LYS A N 1
ATOM 952 C CA . LYS A 1 118 ? -12.674 10.927 18.232 1.00 94.50 118 LYS A CA 1
ATOM 953 C C . LYS A 1 118 ? -13.443 10.389 19.429 1.00 94.50 118 LYS A C 1
ATOM 955 O O . LYS A 1 118 ? -13.801 9.216 19.429 1.00 94.50 118 LYS A O 1
ATOM 960 N N . LYS A 1 119 ? -13.746 11.241 20.407 1.00 93.56 119 LYS A N 1
ATOM 961 C CA . LYS A 1 119 ? -14.516 10.901 21.611 1.00 93.56 119 LYS A CA 1
ATOM 962 C C . LYS A 1 119 ? -15.600 11.940 21.871 1.00 93.56 119 LYS A C 1
ATOM 964 O O . LYS A 1 119 ? -15.334 13.135 21.823 1.00 93.56 119 LYS A O 1
ATOM 969 N N . LYS A 1 120 ? -16.816 11.487 22.153 1.00 92.88 120 LYS A N 1
ATOM 970 C CA . LYS A 1 120 ? -17.944 12.306 22.596 1.00 92.88 120 LYS A CA 1
ATOM 971 C C . LYS A 1 120 ? -18.099 12.147 24.109 1.00 92.88 120 LYS A C 1
ATOM 973 O O . LYS A 1 120 ? -17.989 11.046 24.630 1.00 92.88 120 LYS A O 1
ATOM 978 N N . ASN A 1 121 ? -18.350 13.230 24.824 1.00 88.00 121 ASN A N 1
ATOM 979 C CA . ASN A 1 121 ? -18.637 13.192 26.256 1.00 88.00 121 ASN A CA 1
ATOM 980 C C . ASN A 1 121 ? -20.146 13.361 26.491 1.00 88.00 121 ASN A C 1
ATOM 982 O O . ASN A 1 121 ? -20.863 13.882 25.634 1.00 88.00 121 ASN A O 1
ATOM 986 N N . ASN A 1 122 ? -20.624 12.965 27.674 1.00 84.00 122 ASN A N 1
ATOM 987 C CA . ASN A 1 122 ? -22.047 13.037 28.037 1.00 84.00 122 ASN A CA 1
ATOM 988 C C . ASN A 1 122 ? -22.595 14.477 28.036 1.00 84.00 122 ASN A C 1
ATOM 990 O O . ASN A 1 122 ? -23.770 14.688 27.768 1.00 84.00 122 ASN A O 1
ATOM 994 N N . ASN A 1 123 ? -21.728 15.472 28.234 1.00 87.06 123 ASN A N 1
ATOM 995 C CA . ASN A 1 123 ? -22.059 16.899 28.194 1.00 87.06 123 ASN A CA 1
ATOM 996 C C . ASN A 1 123 ? -22.140 17.462 26.755 1.00 87.06 123 ASN A C 1
ATOM 998 O O . ASN A 1 123 ? -22.086 18.672 26.565 1.00 87.06 123 ASN A O 1
ATOM 1002 N N . GLY A 1 124 ? -22.173 16.606 25.726 1.00 85.88 124 GLY A N 1
ATOM 1003 C CA . GLY A 1 124 ? -22.300 16.995 24.314 1.00 85.88 124 GLY A CA 1
ATOM 1004 C C . GLY A 1 124 ? -20.986 17.342 23.599 1.00 85.88 124 GLY A C 1
ATOM 1005 O O . GLY A 1 124 ? -20.933 17.296 22.370 1.00 85.88 124 GLY A O 1
ATOM 1006 N N . TRP A 1 125 ? -19.908 17.614 24.338 1.00 91.81 125 TRP A N 1
ATOM 1007 C CA . TRP A 1 125 ? -18.593 17.941 23.777 1.00 91.81 125 TRP A CA 1
ATOM 1008 C C . TRP A 1 125 ? -17.985 16.785 22.978 1.00 91.81 125 TRP A C 1
ATOM 1010 O O . TRP A 1 125 ? -18.051 15.628 23.392 1.00 91.81 125 TRP A O 1
ATOM 1020 N N . THR A 1 126 ? -17.360 17.101 21.841 1.00 92.00 126 THR A N 1
ATOM 1021 C CA . THR A 1 126 ? -16.654 16.128 20.996 1.00 92.00 126 THR A CA 1
ATOM 1022 C C . THR A 1 126 ? -15.189 16.518 20.857 1.00 92.00 126 THR A C 1
ATOM 1024 O O . THR A 1 126 ? -14.869 17.555 20.286 1.00 92.00 126 THR A O 1
ATOM 1027 N N . PHE A 1 127 ? -14.301 15.656 21.335 1.00 91.69 127 PHE A N 1
ATOM 1028 C CA . PHE A 1 127 ? -12.855 15.794 21.226 1.00 91.69 127 PHE A CA 1
ATOM 1029 C C . PHE A 1 127 ? -12.353 14.984 20.034 1.00 91.69 127 PHE A C 1
ATOM 1031 O O . PHE A 1 127 ? -12.721 13.820 19.876 1.00 91.69 127 P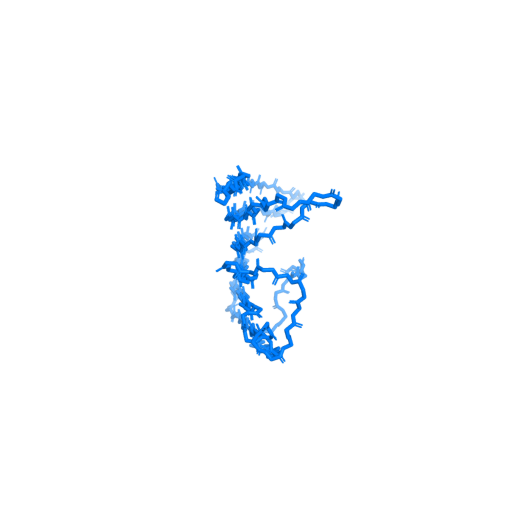HE A O 1
ATOM 1038 N N . THR A 1 128 ? -11.519 15.592 19.191 1.00 92.50 128 THR A N 1
ATOM 1039 C CA . THR A 1 128 ? -10.866 14.911 18.066 1.00 92.50 128 THR A CA 1
ATOM 1040 C C . THR A 1 128 ? -9.382 15.237 18.086 1.00 92.50 128 THR A C 1
ATOM 1042 O O . THR A 1 128 ? -9.011 16.404 18.132 1.00 92.50 128 THR A O 1
ATOM 1045 N N . ILE A 1 129 ? -8.545 14.207 18.039 1.00 94.44 129 ILE A N 1
ATOM 1046 C CA . ILE A 1 129 ? -7.094 14.324 17.909 1.00 9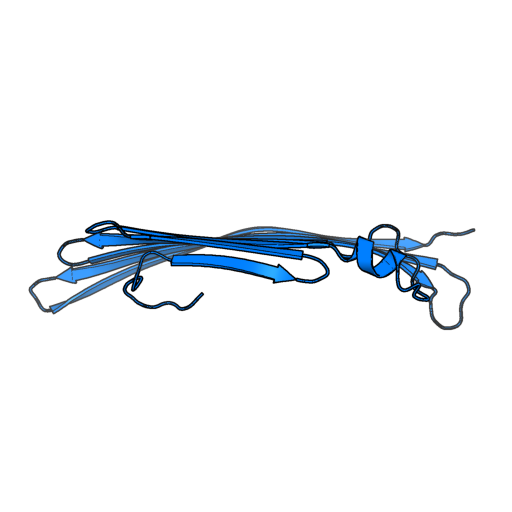4.44 129 ILE A CA 1
ATOM 1047 C C . ILE A 1 129 ? -6.631 13.391 16.798 1.00 94.44 129 ILE A C 1
ATOM 1049 O O . ILE A 1 129 ? -7.186 12.310 16.612 1.00 94.44 129 ILE A O 1
ATOM 1053 N N . GLY A 1 130 ? -5.626 13.796 16.037 1.00 93.06 130 GLY A N 1
ATOM 1054 C CA . GLY A 1 130 ? -5.056 12.955 15.001 1.00 93.06 130 GLY A CA 1
ATOM 1055 C C . GLY A 1 130 ? -3.697 13.456 14.556 1.00 93.06 130 GLY A C 1
ATOM 1056 O O . GLY A 1 130 ? -3.324 14.595 14.824 1.00 93.06 130 GLY A O 1
ATOM 1057 N N . GLY A 1 131 ? -2.965 12.583 13.882 1.00 93.75 131 GLY A N 1
ATOM 1058 C CA . GLY A 1 131 ? -1.658 12.871 13.317 1.00 93.75 131 GLY A CA 1
ATOM 1059 C C . GLY A 1 131 ? -1.429 12.046 12.061 1.00 93.75 131 GLY A C 1
ATOM 1060 O O . GLY A 1 131 ? -1.982 10.956 11.904 1.00 93.75 131 GLY A O 1
ATOM 1061 N N . SER A 1 132 ? -0.607 12.566 11.159 1.00 92.69 132 SER A N 1
ATOM 1062 C CA . SER A 1 132 ? -0.175 11.848 9.964 1.00 92.69 132 SER A CA 1
ATOM 1063 C C . SER A 1 132 ? 1.319 11.981 9.765 1.00 92.69 132 SER A C 1
ATOM 1065 O O . SER A 1 132 ? 1.892 13.026 10.062 1.00 92.69 132 SER A O 1
ATOM 1067 N N . ILE A 1 133 ? 1.926 10.940 9.210 1.00 90.44 133 ILE A N 1
ATOM 1068 C CA . ILE A 1 133 ? 3.333 10.919 8.841 1.00 90.44 133 ILE A CA 1
ATOM 1069 C C . ILE A 1 133 ? 3.501 10.311 7.451 1.00 90.44 133 ILE A C 1
ATOM 1071 O O . ILE A 1 133 ? 2.840 9.338 7.084 1.00 90.44 133 ILE A O 1
ATOM 1075 N N . ILE A 1 134 ? 4.413 10.901 6.685 1.00 86.50 134 ILE A N 1
ATOM 1076 C CA . ILE A 1 134 ? 4.923 10.353 5.432 1.00 86.50 134 ILE A CA 1
ATOM 1077 C C . ILE A 1 134 ? 6.323 9.828 5.749 1.00 86.50 134 ILE A C 1
ATOM 1079 O O . ILE A 1 134 ? 7.182 10.585 6.192 1.00 86.50 134 ILE A O 1
ATOM 1083 N N . GLY A 1 135 ? 6.523 8.518 5.625 1.00 71.06 135 GLY A N 1
ATOM 1084 C CA . GLY A 1 135 ? 7.708 7.839 6.154 1.00 71.06 135 GLY A CA 1
ATOM 1085 C C . GLY A 1 135 ? 8.909 7.868 5.212 1.00 71.06 135 GLY A C 1
ATOM 1086 O O . GLY A 1 135 ? 9.969 8.392 5.543 1.00 71.06 135 GLY A O 1
ATOM 1087 N N . LYS A 1 136 ? 8.777 7.256 4.036 1.00 66.00 136 LYS A N 1
ATOM 1088 C CA . LYS A 1 136 ? 9.832 7.215 3.020 1.00 66.00 136 LYS A CA 1
ATOM 1089 C C . LYS A 1 136 ? 9.213 7.607 1.701 1.00 66.00 136 LYS A C 1
ATOM 1091 O O . LYS A 1 136 ? 8.245 6.977 1.313 1.00 66.00 136 LYS A O 1
ATOM 1096 N N . THR A 1 137 ? 9.811 8.600 1.056 1.00 62.31 137 THR A N 1
ATOM 1097 C CA . THR A 1 137 ? 9.632 8.916 -0.359 1.00 62.31 137 THR A CA 1
ATOM 1098 C C . THR A 1 137 ? 11.026 8.905 -0.960 1.00 62.31 137 THR A C 1
ATOM 1100 O O . THR A 1 137 ? 11.789 9.858 -0.816 1.00 62.31 137 THR A O 1
ATOM 1103 N N . LYS A 1 138 ? 11.420 7.778 -1.556 1.00 61.00 138 LYS A N 1
ATOM 1104 C CA . LYS A 1 138 ? 12.652 7.712 -2.350 1.00 61.00 138 LYS A CA 1
ATOM 1105 C C . LYS A 1 138 ? 12.248 7.739 -3.807 1.00 61.00 138 LYS A C 1
ATOM 1107 O O . LYS A 1 138 ? 11.892 6.697 -4.330 1.00 61.00 138 LYS A O 1
ATOM 1112 N N . SER A 1 139 ? 12.317 8.916 -4.422 1.00 58.84 139 SER A N 1
ATOM 1113 C CA . SER A 1 139 ? 12.248 9.068 -5.872 1.00 58.84 139 SER A CA 1
ATOM 1114 C C . SER A 1 139 ? 13.674 9.201 -6.389 1.00 58.84 139 SER A C 1
ATOM 1116 O O . SER A 1 139 ? 14.328 10.220 -6.167 1.00 58.84 139 SER A O 1
ATOM 1118 N N . LYS A 1 140 ? 14.201 8.145 -7.013 1.00 62.12 140 LYS A N 1
ATOM 1119 C CA . LYS A 1 140 ? 15.501 8.212 -7.690 1.00 62.12 140 LYS A CA 1
ATOM 1120 C C . LYS A 1 140 ? 15.250 8.368 -9.177 1.00 62.12 140 LYS A C 1
ATOM 1122 O O . LYS A 1 140 ? 15.055 7.377 -9.872 1.00 62.12 140 LYS A O 1
ATOM 1127 N N . VAL A 1 141 ? 15.242 9.615 -9.634 1.00 65.19 141 VAL A N 1
ATOM 1128 C CA . VAL A 1 141 ? 15.323 9.933 -11.059 1.00 65.19 141 VAL A CA 1
ATOM 1129 C C . VAL A 1 141 ? 16.797 9.933 -11.430 1.00 65.19 141 VAL A C 1
ATOM 1131 O O . VAL A 1 141 ? 17.594 10.628 -10.801 1.00 65.19 141 VAL A O 1
ATOM 1134 N N . PHE A 1 142 ? 17.177 9.123 -12.409 1.00 67.75 142 PHE A N 1
ATOM 1135 C CA . PHE A 1 142 ? 18.528 9.143 -12.956 1.00 67.75 142 PHE A CA 1
ATOM 1136 C C . PHE A 1 142 ? 18.486 9.460 -14.442 1.00 67.75 142 PHE A C 1
ATOM 1138 O O . PHE A 1 142 ? 17.608 8.994 -15.164 1.00 67.75 142 PHE A O 1
ATOM 1145 N N . PHE A 1 143 ? 19.464 10.256 -14.862 1.00 64.94 143 PHE A N 1
ATOM 1146 C CA . PHE A 1 143 ? 19.748 10.576 -16.248 1.00 64.94 143 PHE A CA 1
ATOM 1147 C C . PHE A 1 143 ? 21.178 10.136 -16.521 1.00 64.94 143 PHE A C 1
ATOM 1149 O O . PHE A 1 143 ? 22.107 10.619 -15.871 1.00 64.94 143 PHE A O 1
ATOM 1156 N N . ARG A 1 144 ? 21.361 9.194 -17.442 1.00 63.03 144 ARG A N 1
ATOM 1157 C CA . ARG A 1 144 ? 22.690 8.800 -17.913 1.00 63.03 144 ARG A CA 1
ATOM 1158 C C . ARG A 1 144 ? 22.690 8.881 -19.433 1.00 63.03 144 ARG A C 1
ATOM 1160 O O . ARG A 1 144 ? 21.810 8.308 -20.068 1.00 63.03 144 ARG A O 1
ATOM 1167 N N . TYR A 1 145 ? 23.643 9.629 -19.976 1.00 64.12 145 TYR A N 1
ATOM 1168 C CA . TYR A 1 145 ? 23.948 9.596 -21.399 1.00 64.12 145 TYR A CA 1
ATOM 1169 C C . TYR A 1 145 ? 24.755 8.329 -21.659 1.00 64.12 145 TYR A C 1
ATOM 1171 O O . TYR A 1 145 ? 25.768 8.109 -20.993 1.00 64.12 145 TYR A O 1
ATOM 1179 N N . GLU A 1 146 ? 24.292 7.491 -22.577 1.00 55.41 146 GLU A N 1
ATOM 1180 C CA . GLU A 1 146 ? 25.133 6.438 -23.136 1.00 55.41 146 GLU A CA 1
ATOM 1181 C C . GLU A 1 146 ? 25.808 7.007 -24.382 1.00 55.41 146 GLU A C 1
ATOM 1183 O O . GLU A 1 146 ? 25.136 7.409 -25.332 1.00 55.41 146 GLU A O 1
ATOM 1188 N N . GLN A 1 147 ? 27.139 7.114 -24.343 1.00 46.28 147 GLN A N 1
ATOM 1189 C CA . GLN A 1 147 ? 27.919 7.234 -25.570 1.00 46.28 147 GLN A CA 1
ATOM 1190 C C . GLN A 1 147 ? 28.128 5.818 -26.105 1.00 46.28 147 GLN A C 1
ATOM 1192 O O . GLN A 1 147 ? 28.477 4.930 -25.325 1.00 46.28 147 GLN A O 1
ATOM 1197 N N . GLN A 1 148 ? 27.825 5.627 -27.391 1.00 50.16 148 GLN A N 1
ATOM 1198 C CA . GLN A 1 148 ? 28.103 4.386 -28.116 1.00 50.16 148 GLN A CA 1
ATOM 1199 C C . GLN A 1 148 ? 29.605 4.116 -28.182 1.00 50.16 148 GLN A C 1
ATOM 1201 O O . GLN A 1 148 ? 30.367 5.100 -28.319 1.00 50.16 148 GLN A O 1
#

pLDDT: mean 84.97, std 13.77, range [34.75, 96.56]

Organism: NCBI:txid2906077

Foldseek 3Di:
DDPDPDDPDWDWDWADDPFWIKIKTWDDDPFKIKIKIKIKGACVVVCVVDPDPWAWPGGKIKIKMKMWIWGHDPFKIKIKIKIKIWIKTWTWDQDPPDRKTKIWMWTWIKIKIKIKMWGADPVGDIDIDIDMDIDDTDIDTDIDIDDD

Sequence (148 aa):
MNTINEAEIEKTDIGIMSIGASVGKTKKWKNTSFSFNTSYVNLNPYQRLVTQRIDWNKPYQTFGGESIFRKKEDNGIFKLYVALDYSSFDLNQIEIGTLISKRIGNQNNNLYLNSSYKKKNNNGWTFTIGGSIIGKTKSKVFFRYEQQ